Protein AF-A0A819NRJ7-F1 (afdb_monomer_lite)

pLDDT: mean 75.7, std 17.56, range [42.88, 93.5]

Radius of gyration: 15.04 Å; chains: 1; bounding box: 42×17×34 Å

Structure (mmCIF, N/CA/C/O backbone):
data_AF-A0A819NRJ7-F1
#
_entry.id   AF-A0A819NRJ7-F1
#
loop_
_atom_site.group_PDB
_atom_site.id
_atom_site.type_symbol
_atom_site.label_atom_id
_atom_site.label_alt_id
_atom_site.label_comp_id
_atom_site.label_asym_id
_atom_site.label_entity_id
_atom_site.label_seq_id
_atom_site.pdbx_PDB_ins_code
_atom_site.Cartn_x
_atom_site.Cartn_y
_atom_site.Cartn_z
_atom_site.occupancy
_atom_site.B_iso_or_equiv
_atom_site.auth_seq_id
_atom_site.auth_comp_id
_atom_site.auth_asym_id
_atom_site.auth_atom_id
_atom_site.pdbx_PDB_model_num
ATOM 1 N N . PHE A 1 1 ? -2.147 -10.430 -2.362 1.00 50.81 1 PHE A N 1
ATOM 2 C CA . PHE A 1 1 ? -1.521 -9.931 -3.608 1.00 50.81 1 PHE A CA 1
ATOM 3 C C . PHE A 1 1 ? -2.150 -10.527 -4.875 1.00 50.81 1 PHE A C 1
ATOM 5 O O . PHE A 1 1 ? -1.753 -10.121 -5.955 1.00 50.81 1 PHE A O 1
ATOM 12 N N . ASN A 1 2 ? -3.154 -11.416 -4.765 1.00 50.34 2 ASN A N 1
ATOM 13 C CA . ASN A 1 2 ? -3.871 -11.964 -5.927 1.00 50.34 2 ASN A CA 1
ATOM 14 C C . ASN A 1 2 ? -4.875 -10.985 -6.570 1.00 50.34 2 ASN A C 1
ATOM 16 O O . ASN A 1 2 ? -5.351 -11.281 -7.657 1.00 50.34 2 ASN A O 1
ATOM 20 N N . SER A 1 3 ? -5.183 -9.839 -5.938 1.00 58.31 3 SER A N 1
ATOM 21 C CA . SER A 1 3 ? -6.212 -8.909 -6.438 1.00 58.31 3 SER A CA 1
ATOM 22 C C . SER A 1 3 ? -5.645 -7.605 -7.022 1.00 58.31 3 SER A C 1
ATOM 24 O O . SER A 1 3 ? -5.970 -7.290 -8.159 1.00 58.31 3 SER A O 1
ATOM 26 N N . THR A 1 4 ? -4.776 -6.851 -6.324 1.00 64.94 4 THR A N 1
ATOM 27 C CA . THR A 1 4 ? -4.219 -5.577 -6.850 1.00 64.94 4 THR A CA 1
ATOM 28 C C . THR A 1 4 ? -2.863 -5.175 -6.232 1.00 64.94 4 THR A C 1
ATOM 30 O O . THR A 1 4 ? -2.578 -5.442 -5.064 1.00 64.94 4 THR A O 1
ATOM 33 N N . HIS A 1 5 ? -2.019 -4.479 -7.015 1.00 67.62 5 HIS A N 1
ATOM 34 C CA . HIS A 1 5 ? -0.742 -3.858 -6.584 1.00 67.62 5 HIS A CA 1
ATOM 35 C C . HIS A 1 5 ? -0.910 -2.482 -5.898 1.00 67.62 5 HIS A C 1
ATOM 37 O O . HIS A 1 5 ? 0.062 -1.870 -5.431 1.00 67.62 5 HIS A O 1
ATOM 43 N N . TYR A 1 6 ? -2.145 -1.990 -5.866 1.00 75.38 6 TYR A N 1
ATOM 44 C CA . TYR A 1 6 ? -2.545 -0.689 -5.349 1.00 75.38 6 TYR A CA 1
ATOM 45 C C . TYR A 1 6 ? -3.794 -0.889 -4.487 1.00 75.38 6 TYR A C 1
ATOM 47 O O . TYR A 1 6 ? -4.904 -0.767 -4.998 1.00 75.38 6 TYR A O 1
ATOM 55 N N . PRO A 1 7 ? -3.632 -1.279 -3.212 1.00 82.19 7 PRO A N 1
ATOM 56 C CA . PRO A 1 7 ? -4.753 -1.287 -2.279 1.00 82.19 7 PRO A CA 1
ATOM 57 C C . PRO A 1 7 ? -5.226 0.149 -2.041 1.00 82.19 7 PRO A C 1
ATOM 59 O O . PRO A 1 7 ? -4.391 1.055 -1.931 1.00 82.19 7 PRO A O 1
ATOM 62 N N . ASP A 1 8 ? -6.538 0.354 -1.960 1.00 87.38 8 ASP A N 1
ATOM 63 C CA . ASP A 1 8 ? -7.124 1.630 -1.542 1.00 87.38 8 ASP A CA 1
ATOM 64 C C . ASP A 1 8 ? -6.854 1.915 -0.051 1.00 87.38 8 ASP A C 1
ATOM 66 O O . ASP A 1 8 ? -6.185 1.135 0.632 1.00 87.38 8 ASP A O 1
ATOM 70 N N . VAL A 1 9 ? -7.295 3.076 0.444 1.00 87.75 9 VAL A N 1
ATOM 71 C CA . VAL A 1 9 ? -7.032 3.475 1.837 1.00 87.75 9 VAL A CA 1
ATOM 72 C C . VAL A 1 9 ? -7.707 2.528 2.834 1.00 87.75 9 VAL A C 1
ATOM 74 O O . VAL A 1 9 ? -7.067 2.118 3.795 1.00 87.75 9 VAL A O 1
ATOM 77 N N . TYR A 1 10 ? -8.928 2.074 2.543 1.00 90.12 10 TYR A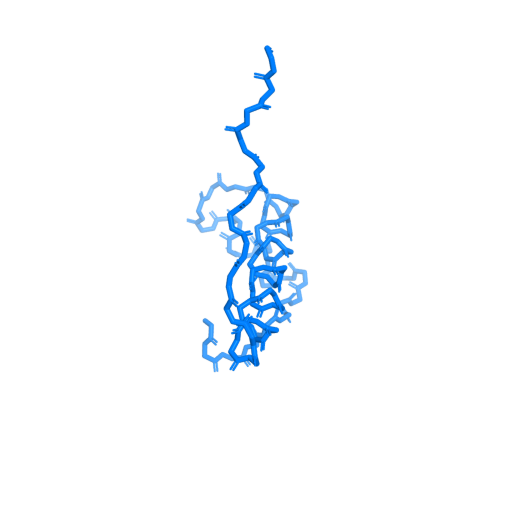 N 1
ATOM 78 C CA . TYR A 1 10 ? -9.706 1.205 3.424 1.00 90.12 10 TYR A CA 1
ATOM 79 C C . TYR A 1 10 ? -9.053 -0.174 3.584 1.00 90.12 10 TYR A C 1
ATOM 81 O O . TYR A 1 10 ? -8.884 -0.676 4.693 1.00 90.12 10 TYR A O 1
ATOM 89 N N . ALA A 1 11 ? -8.580 -0.763 2.485 1.00 88.25 11 ALA A N 1
ATOM 90 C CA . ALA A 1 11 ? -7.843 -2.020 2.507 1.00 88.25 11 ALA A CA 1
ATOM 91 C C . ALA A 1 11 ? -6.495 -1.896 3.241 1.00 88.25 11 ALA A C 1
ATOM 93 O O . ALA A 1 11 ? -6.027 -2.864 3.848 1.00 88.25 11 ALA A O 1
ATOM 94 N N . ARG A 1 12 ? -5.844 -0.723 3.192 1.00 90.44 12 ARG A N 1
ATOM 95 C CA . ARG A 1 12 ? -4.611 -0.477 3.957 1.00 90.44 12 ARG A CA 1
ATOM 96 C C . ARG A 1 12 ? -4.889 -0.312 5.446 1.00 90.44 12 ARG A C 1
ATOM 98 O O . ARG A 1 12 ? -4.116 -0.849 6.234 1.00 90.44 12 ARG A O 1
ATOM 105 N N . GLU A 1 13 ? -5.970 0.360 5.823 1.00 91.31 13 GLU A N 1
ATOM 106 C CA . GLU A 1 13 ? -6.407 0.501 7.217 1.00 91.31 13 GLU A CA 1
ATOM 107 C C . GLU A 1 13 ? -6.811 -0.843 7.825 1.00 91.31 13 GLU A C 1
ATOM 109 O O . GLU A 1 13 ? -6.330 -1.200 8.898 1.00 91.31 13 GLU A O 1
ATOM 114 N N . GLU A 1 14 ? -7.602 -1.648 7.112 1.00 92.19 14 GLU A N 1
ATOM 115 C CA . GLU A 1 14 ? -7.994 -2.980 7.578 1.00 92.19 14 GLU A CA 1
ATOM 116 C C . GLU A 1 14 ? -6.761 -3.875 7.811 1.00 92.19 14 GLU A C 1
ATOM 118 O O . GLU A 1 14 ? -6.661 -4.584 8.816 1.00 92.19 14 GLU A O 1
ATOM 123 N N . LEU A 1 15 ? -5.777 -3.809 6.906 1.00 89.12 15 LEU A N 1
ATOM 124 C CA . LEU A 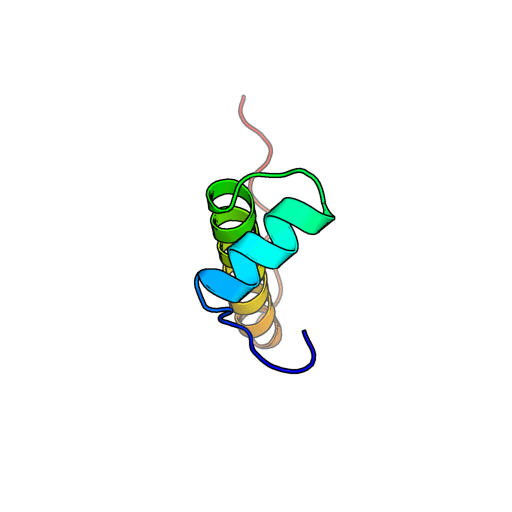1 15 ? -4.512 -4.521 7.060 1.00 89.12 15 LEU A CA 1
ATOM 125 C C . LEU A 1 15 ? -3.692 -3.984 8.238 1.00 89.12 15 LEU A C 1
ATOM 127 O O . LEU A 1 15 ? -3.127 -4.779 8.988 1.00 89.12 15 LEU A O 1
ATOM 131 N N . ALA A 1 16 ? -3.629 -2.662 8.400 1.00 93.25 16 ALA A N 1
ATOM 132 C CA . ALA A 1 16 ? -2.927 -2.004 9.495 1.00 93.25 16 ALA A CA 1
ATOM 133 C C . ALA A 1 16 ? -3.486 -2.457 10.852 1.00 93.25 16 ALA A C 1
ATOM 135 O O . ALA A 1 16 ? -2.711 -2.869 11.714 1.00 93.25 16 ALA A O 1
ATOM 136 N N . CYS A 1 17 ? -4.814 -2.506 10.999 1.00 93.06 17 CYS A N 1
ATOM 137 C CA . CYS A 1 17 ? -5.478 -3.033 12.190 1.00 93.06 17 CYS A CA 1
ATOM 138 C C . CYS A 1 17 ? -5.141 -4.510 12.436 1.00 93.06 17 CYS A C 1
ATOM 140 O O . CYS A 1 17 ? -4.775 -4.874 13.550 1.00 93.06 17 CYS A O 1
ATOM 142 N N . LYS A 1 18 ? -5.200 -5.360 11.400 1.00 93.12 18 LYS A N 1
ATOM 143 C CA . LYS A 1 18 ? -4.911 -6.803 11.520 1.00 93.12 18 LYS A CA 1
ATOM 144 C C . LYS A 1 18 ? -3.496 -7.100 12.023 1.00 93.12 18 LYS A C 1
ATOM 146 O O . LYS A 1 18 ? -3.304 -8.094 12.716 1.00 93.12 18 LYS A O 1
ATOM 151 N N . ILE A 1 19 ? -2.512 -6.269 11.668 1.00 92.94 19 ILE A N 1
ATOM 152 C CA . ILE A 1 19 ? -1.103 -6.464 12.055 1.00 92.94 19 ILE A CA 1
ATOM 153 C C . ILE A 1 19 ? -0.621 -5.485 13.133 1.00 92.94 19 ILE A C 1
ATOM 155 O O . ILE A 1 19 ? 0.578 -5.409 13.396 1.00 92.94 19 ILE A O 1
ATOM 159 N N . ASN A 1 20 ? -1.544 -4.732 13.737 1.00 93.50 20 ASN A N 1
ATOM 160 C CA . ASN A 1 20 ? -1.274 -3.726 14.761 1.00 93.50 20 ASN A CA 1
ATOM 161 C C . ASN A 1 20 ? -0.200 -2.694 14.344 1.00 93.50 20 ASN A C 1
ATOM 163 O O . ASN A 1 20 ? 0.744 -2.407 15.080 1.00 93.50 20 ASN A O 1
ATOM 167 N N . SER A 1 21 ? -0.331 -2.160 13.128 1.00 93.38 21 SER A N 1
ATOM 168 C CA . SER A 1 21 ? 0.531 -1.113 12.568 1.00 93.38 21 SER A CA 1
ATOM 169 C C . SER A 1 21 ? -0.288 0.112 12.147 1.00 93.38 21 SER 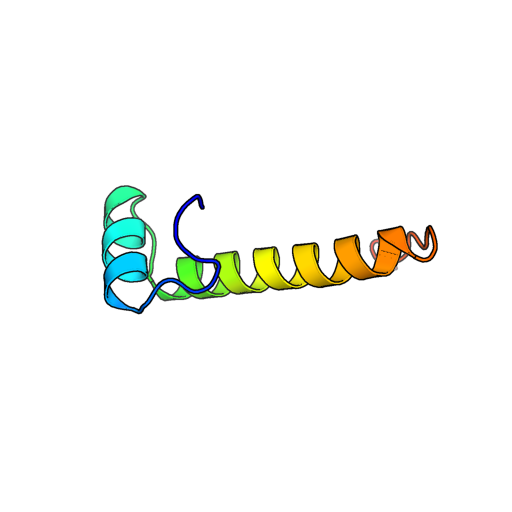A C 1
ATOM 171 O O . SER A 1 21 ? -1.507 0.129 12.287 1.00 93.38 21 SER A O 1
ATOM 173 N N . SER A 1 22 ? 0.371 1.149 11.627 1.00 93.50 22 SER A N 1
ATOM 174 C CA . SER A 1 22 ? -0.294 2.339 11.083 1.00 93.50 22 SER A CA 1
ATOM 175 C C . SER A 1 22 ? -0.506 2.225 9.573 1.00 93.50 22 SER A C 1
ATOM 177 O O . SER A 1 22 ? 0.304 1.622 8.864 1.00 93.50 22 SER A O 1
ATOM 179 N N . GLU A 1 23 ? -1.562 2.858 9.058 1.00 92.31 23 GLU A N 1
ATOM 180 C CA . GLU A 1 23 ? -1.815 2.968 7.612 1.00 92.31 23 GLU A CA 1
ATOM 181 C C . GLU A 1 23 ? -0.593 3.545 6.878 1.00 92.31 23 GLU A C 1
ATOM 183 O O . GLU A 1 23 ? -0.172 3.000 5.856 1.00 92.31 23 GLU A O 1
ATOM 188 N N . ALA A 1 24 ? 0.065 4.547 7.470 1.00 91.50 24 ALA A N 1
ATOM 189 C CA . ALA A 1 24 ? 1.274 5.156 6.925 1.00 91.50 24 ALA A CA 1
ATOM 190 C C . ALA A 1 24 ? 2.418 4.137 6.751 1.00 91.50 24 ALA A C 1
ATOM 192 O O . ALA A 1 24 ? 3.087 4.114 5.713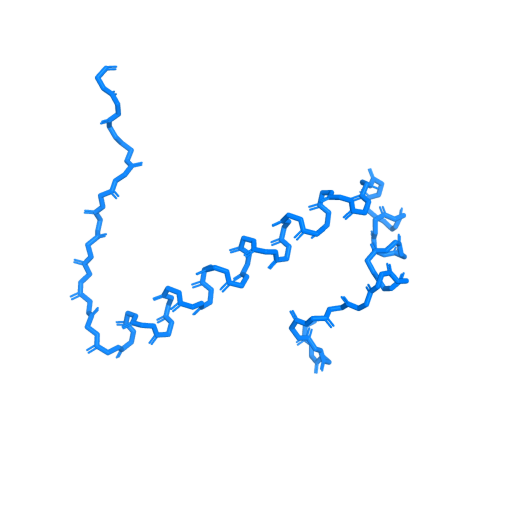 1.00 91.50 24 ALA A O 1
ATOM 193 N N . ASN A 1 25 ? 2.617 3.239 7.725 1.00 91.75 25 ASN A N 1
ATOM 194 C CA . ASN A 1 25 ? 3.609 2.166 7.621 1.00 91.75 25 ASN A CA 1
ATOM 195 C C . ASN A 1 25 ? 3.248 1.176 6.504 1.00 91.75 25 ASN A C 1
ATOM 197 O O . ASN A 1 25 ? 4.123 0.762 5.738 1.00 91.75 25 ASN A O 1
ATOM 201 N N . ILE A 1 26 ? 1.961 0.840 6.359 1.00 91.69 26 ILE A N 1
ATOM 202 C CA . ILE A 1 26 ? 1.464 0.003 5.260 1.00 91.69 26 ILE A CA 1
ATOM 203 C C . ILE A 1 26 ? 1.706 0.687 3.906 1.00 91.69 26 ILE A C 1
ATOM 205 O O . ILE A 1 26 ? 2.203 0.054 2.970 1.00 91.69 26 ILE A O 1
ATOM 209 N N . GLN A 1 27 ? 1.438 1.988 3.788 1.00 90.88 27 GLN A N 1
ATOM 210 C CA . GLN A 1 27 ? 1.679 2.768 2.574 1.00 90.88 27 GLN A CA 1
ATOM 211 C C . GLN A 1 27 ? 3.161 2.763 2.165 1.00 90.88 27 GLN A C 1
ATOM 213 O O . GLN A 1 27 ? 3.481 2.534 0.988 1.00 90.88 27 GLN A O 1
ATOM 218 N N . ILE A 1 28 ? 4.076 2.979 3.117 1.00 92.62 28 ILE A N 1
ATOM 219 C CA . ILE A 1 28 ? 5.527 2.931 2.877 1.00 92.62 28 ILE A CA 1
ATOM 220 C C . ILE A 1 28 ? 5.940 1.522 2.450 1.00 92.62 28 ILE A C 1
ATOM 222 O O . ILE A 1 28 ? 6.655 1.355 1.460 1.00 92.62 28 ILE A O 1
ATOM 226 N N . TRP A 1 29 ? 5.441 0.493 3.133 1.00 91.19 29 TRP A N 1
ATOM 227 C CA . TRP A 1 29 ? 5.729 -0.898 2.799 1.00 91.19 29 TRP A CA 1
ATOM 228 C C . TRP A 1 29 ? 5.290 -1.259 1.375 1.00 91.19 29 TRP A C 1
ATOM 230 O O . TRP A 1 29 ? 6.082 -1.814 0.606 1.00 91.19 29 TRP A O 1
ATOM 240 N N . PHE A 1 30 ? 4.071 -0.884 0.970 1.00 89.38 30 PHE A N 1
ATOM 241 C CA . PHE A 1 30 ? 3.597 -1.090 -0.403 1.00 89.38 30 PHE A CA 1
ATOM 242 C C . PHE A 1 30 ? 4.421 -0.287 -1.418 1.00 89.38 30 PHE A C 1
ATOM 244 O O . PHE A 1 30 ? 4.707 -0.783 -2.511 1.00 89.38 30 PHE A O 1
ATOM 251 N N . SER A 1 31 ? 4.866 0.920 -1.065 1.00 89.00 31 SER A N 1
ATOM 252 C CA . SER A 1 31 ? 5.745 1.736 -1.912 1.00 89.00 31 SER A CA 1
ATOM 253 C C . SER A 1 31 ? 7.114 1.085 -2.114 1.00 89.00 31 SER A C 1
ATOM 255 O O . SER A 1 31 ? 7.576 0.974 -3.253 1.00 89.00 31 SER A O 1
ATOM 257 N N . ASN A 1 32 ? 7.711 0.555 -1.045 1.00 90.94 32 ASN A N 1
ATOM 258 C CA . ASN A 1 32 ? 8.978 -0.174 -1.081 1.00 90.94 32 ASN A CA 1
ATOM 259 C C . ASN A 1 32 ? 8.861 -1.477 -1.878 1.00 90.94 32 ASN A C 1
ATOM 261 O O . ASN A 1 32 ? 9.732 -1.789 -2.695 1.00 90.94 32 ASN A O 1
ATOM 265 N N . ARG A 1 33 ? 7.748 -2.206 -1.732 1.00 86.56 33 ARG A N 1
ATOM 266 C CA . ARG A 1 33 ? 7.469 -3.397 -2.547 1.00 86.56 33 ARG A CA 1
ATOM 267 C C . ARG A 1 33 ? 7.313 -3.071 -4.030 1.00 86.56 33 ARG A C 1
ATOM 269 O O . ARG A 1 33 ? 7.911 -3.758 -4.855 1.00 86.56 33 ARG A O 1
ATOM 276 N N . ARG A 1 34 ? 6.592 -2.002 -4.392 1.00 88.19 34 ARG A N 1
ATOM 277 C CA . ARG A 1 34 ? 6.493 -1.547 -5.794 1.00 88.19 34 ARG A CA 1
ATOM 278 C C . ARG A 1 34 ? 7.838 -1.080 -6.345 1.00 88.19 34 ARG A C 1
ATOM 280 O O . ARG A 1 34 ? 8.149 -1.363 -7.498 1.00 88.19 34 ARG A O 1
ATOM 287 N N . ALA A 1 35 ? 8.653 -0.393 -5.545 1.00 86.00 35 ALA A N 1
ATOM 288 C CA . ALA A 1 35 ? 10.002 0.001 -5.945 1.00 86.00 35 ALA A CA 1
ATOM 289 C C . ALA A 1 35 ? 10.884 -1.223 -6.242 1.00 86.00 35 ALA A C 1
ATOM 291 O O . ALA A 1 35 ? 11.569 -1.244 -7.266 1.00 86.00 35 ALA A O 1
ATOM 292 N N . LYS A 1 36 ? 10.808 -2.266 -5.402 1.00 84.88 36 LYS A N 1
ATOM 293 C CA . LYS A 1 36 ? 11.469 -3.554 -5.646 1.00 84.88 36 LYS A CA 1
ATOM 294 C C . LYS A 1 36 ? 10.970 -4.208 -6.938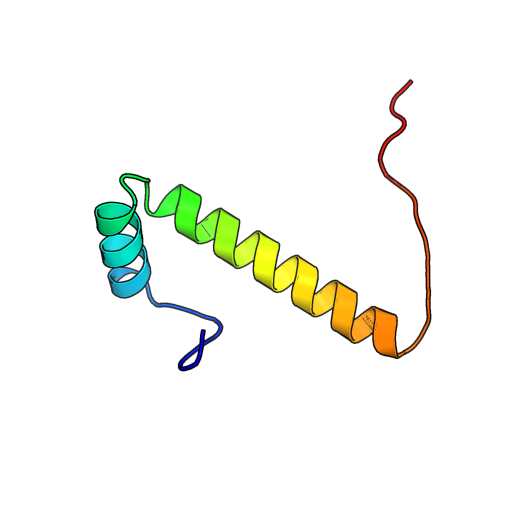 1.00 84.88 36 LYS A C 1
ATOM 296 O O . LYS A 1 36 ? 11.796 -4.511 -7.788 1.00 84.88 36 LYS A O 1
ATOM 301 N N . TYR A 1 37 ? 9.656 -4.303 -7.149 1.00 83.31 37 TYR A N 1
ATOM 302 C CA . TYR A 1 37 ? 9.080 -4.864 -8.379 1.00 83.31 37 TYR A CA 1
ATOM 303 C C . TYR A 1 37 ? 9.543 -4.118 -9.639 1.00 83.31 37 TYR A C 1
ATOM 305 O O . TYR A 1 37 ? 9.943 -4.737 -10.623 1.00 83.31 37 TYR A O 1
ATOM 313 N N . ARG A 1 38 ? 9.557 -2.777 -9.620 1.00 82.88 38 ARG A N 1
ATOM 314 C CA . ARG A 1 38 ? 10.085 -1.981 -10.743 1.00 82.88 38 ARG A CA 1
ATOM 315 C C . ARG A 1 38 ? 11.568 -2.261 -10.994 1.00 82.88 38 ARG A C 1
ATOM 317 O O . ARG A 1 38 ? 11.972 -2.354 -12.148 1.00 82.88 38 ARG A O 1
ATOM 324 N N . ARG A 1 39 ? 12.373 -2.396 -9.933 1.00 76.69 39 ARG A N 1
ATOM 325 C CA . ARG A 1 39 ? 13.802 -2.724 -10.041 1.00 76.69 39 ARG A CA 1
ATOM 326 C C . ARG A 1 39 ? 14.007 -4.125 -10.621 1.00 76.69 39 ARG A C 1
ATOM 328 O O . ARG A 1 39 ? 14.793 -4.281 -11.544 1.00 76.69 39 ARG A O 1
ATOM 335 N N . GLU A 1 40 ? 13.270 -5.116 -10.135 1.00 73.69 40 GLU A N 1
ATOM 336 C CA . GLU A 1 40 ? 13.371 -6.509 -10.584 1.00 73.69 40 GLU A CA 1
ATOM 337 C C . GLU A 1 40 ? 12.916 -6.696 -12.036 1.00 73.69 40 GLU A C 1
ATOM 339 O O . GLU A 1 40 ? 13.582 -7.399 -12.789 1.00 73.69 40 GLU A O 1
ATOM 344 N N . ASN A 1 41 ? 11.852 -6.015 -12.478 1.00 67.25 41 ASN A N 1
ATOM 345 C CA . ASN A 1 41 ? 11.444 -6.062 -13.887 1.00 67.25 41 ASN A CA 1
ATOM 346 C C . ASN A 1 41 ? 12.443 -5.369 -14.821 1.00 67.25 41 ASN A C 1
ATOM 348 O O . ASN A 1 41 ? 12.615 -5.815 -15.950 1.00 67.25 41 ASN A O 1
ATOM 352 N N . LYS A 1 42 ? 13.151 -4.329 -14.356 1.00 59.66 42 LYS A N 1
ATOM 353 C CA . LYS A 1 42 ? 14.263 -3.735 -15.119 1.00 59.66 42 LYS A CA 1
ATOM 354 C C . LYS A 1 42 ? 15.491 -4.656 -15.171 1.00 59.66 42 LYS A C 1
ATOM 356 O O . LYS A 1 42 ? 16.157 -4.716 -16.198 1.00 59.66 42 LYS A O 1
ATOM 361 N N . LEU A 1 43 ? 15.758 -5.413 -14.103 1.00 54.88 43 LEU A N 1
ATOM 362 C CA . LEU A 1 43 ? 16.886 -6.354 -14.019 1.00 54.88 43 LEU A CA 1
ATOM 363 C C . LEU A 1 43 ? 16.699 -7.630 -14.856 1.00 54.88 43 LEU A C 1
ATOM 365 O O . LEU A 1 43 ? 17.692 -8.230 -15.255 1.00 54.88 43 LEU A O 1
ATOM 369 N N . LYS A 1 44 ? 15.461 -8.030 -15.180 1.00 55.28 44 LYS A N 1
ATOM 370 C CA . LYS A 1 44 ? 15.204 -9.121 -16.145 1.00 55.28 44 LYS A CA 1
ATOM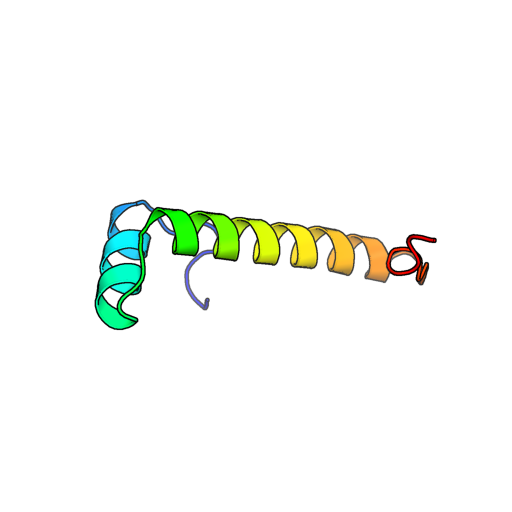 371 C C . LYS A 1 44 ? 15.631 -8.776 -17.579 1.00 55.28 44 LYS A C 1
ATOM 373 O O . LYS A 1 44 ? 15.732 -9.679 -18.398 1.00 55.28 44 LYS A O 1
ATOM 378 N N . GLY A 1 45 ? 15.900 -7.499 -17.870 1.00 53.81 45 GLY A N 1
ATOM 379 C CA . GLY A 1 45 ? 16.512 -7.066 -19.124 1.00 53.81 45 GLY A CA 1
ATOM 380 C C . GLY A 1 45 ? 18.042 -7.044 -19.090 1.00 53.81 45 GLY A C 1
ATOM 381 O O . GLY A 1 45 ? 18.641 -7.311 -20.117 1.00 53.81 45 GLY A O 1
ATOM 382 N N . HIS A 1 46 ? 18.673 -6.729 -17.953 1.00 49.16 46 HIS A N 1
ATOM 383 C CA . HIS A 1 46 ? 20.133 -6.646 -17.780 1.00 49.16 46 HIS A CA 1
ATOM 384 C C . HIS A 1 46 ? 20.483 -6.851 -16.284 1.00 49.16 46 HIS A C 1
ATOM 386 O O . HIS A 1 46 ? 20.122 -6.023 -15.445 1.00 49.16 46 HIS A O 1
ATOM 392 N N . GLN A 1 47 ? 21.181 -7.935 -15.926 1.00 47.91 47 GLN A N 1
ATOM 393 C CA . GLN A 1 47 ? 21.826 -8.093 -14.606 1.00 47.91 47 GLN A CA 1
ATOM 394 C C . GLN A 1 47 ? 23.159 -7.306 -14.553 1.00 47.91 47 GLN A C 1
ATOM 396 O O . GLN A 1 47 ? 23.714 -7.000 -15.604 1.00 47.91 47 GLN A O 1
ATOM 401 N N . PRO A 1 48 ? 23.818 -7.148 -13.389 1.00 53.97 48 PRO A N 1
ATOM 402 C CA . PRO A 1 48 ? 23.351 -6.635 -12.099 1.00 53.97 48 PRO A CA 1
ATOM 403 C C . PRO A 1 48 ? 24.303 -5.515 -11.599 1.00 53.97 48 PRO A C 1
ATOM 405 O O . PRO A 1 48 ? 25.490 -5.537 -11.902 1.00 53.97 48 PRO A O 1
ATOM 408 N N . ARG A 1 49 ? 23.868 -4.577 -10.744 1.00 48.44 49 ARG A N 1
ATOM 409 C CA . ARG A 1 49 ? 24.821 -3.848 -9.873 1.00 48.44 49 ARG A CA 1
ATOM 410 C C . ARG A 1 49 ? 24.330 -3.783 -8.432 1.00 48.44 49 ARG A C 1
ATOM 412 O O . ARG A 1 49 ? 23.494 -2.971 -8.056 1.00 48.44 49 ARG A O 1
ATOM 419 N N . ILE A 1 50 ? 24.901 -4.679 -7.637 1.00 58.09 50 ILE A N 1
ATOM 420 C CA . ILE A 1 50 ? 25.367 -4.404 -6.277 1.00 58.09 50 ILE A CA 1
ATOM 421 C C . ILE A 1 50 ? 26.001 -3.005 -6.199 1.00 58.09 50 ILE A C 1
ATOM 423 O O . ILE A 1 50 ? 27.035 -2.797 -6.819 1.00 58.09 50 ILE A O 1
ATOM 427 N N . THR A 1 51 ? 25.398 -2.081 -5.447 1.00 53.41 51 THR A N 1
ATOM 428 C CA . THR A 1 51 ? 26.069 -0.950 -4.767 1.00 53.41 51 THR A CA 1
ATOM 429 C C . THR A 1 51 ? 25.067 -0.267 -3.836 1.00 53.41 51 THR A C 1
ATOM 431 O O . THR A 1 51 ? 24.032 0.207 -4.307 1.00 53.41 51 THR A O 1
ATOM 434 N N . GLY A 1 52 ? 25.377 -0.186 -2.539 1.00 48.12 52 GLY A N 1
ATOM 435 C CA . GLY A 1 52 ? 24.634 0.684 -1.624 1.00 48.12 52 GLY A CA 1
ATOM 436 C C . GLY A 1 52 ? 24.627 0.320 -0.138 1.00 48.12 52 GLY A C 1
ATOM 437 O O . GLY A 1 52 ? 23.687 0.718 0.537 1.00 48.12 52 GLY A O 1
ATOM 438 N N . PHE A 1 53 ? 25.611 -0.423 0.381 1.00 51.97 53 PHE A N 1
ATOM 439 C CA . PHE A 1 53 ? 25.898 -0.433 1.822 1.00 51.97 53 PHE A CA 1
ATOM 440 C C . PHE A 1 53 ? 27.412 -0.500 2.060 1.00 51.97 53 PHE A C 1
ATOM 442 O O . PHE A 1 53 ? 27.978 -1.555 2.318 1.00 51.97 53 PHE A O 1
ATOM 449 N N . THR A 1 54 ? 28.048 0.657 1.907 1.00 49.09 54 THR A N 1
ATOM 450 C CA . THR A 1 54 ? 29.303 1.041 2.565 1.00 49.09 54 THR A CA 1
ATOM 451 C C . THR A 1 54 ? 29.277 2.564 2.629 1.00 49.09 54 THR A C 1
ATOM 453 O O . THR A 1 54 ? 29.696 3.251 1.701 1.00 49.09 54 THR A O 1
ATOM 456 N N . ALA A 1 55 ? 28.658 3.091 3.686 1.00 42.88 55 ALA A N 1
ATOM 457 C CA . ALA A 1 55 ? 29.030 4.403 4.187 1.00 42.88 55 ALA A CA 1
ATOM 458 C C . ALA A 1 55 ? 30.297 4.194 5.024 1.00 42.88 55 ALA A C 1
ATOM 460 O O . ALA A 1 55 ? 30.393 3.196 5.742 1.00 42.88 55 ALA A O 1
ATOM 461 N N . VAL A 1 56 ? 31.265 5.078 4.803 1.00 52.66 56 VAL A N 1
ATOM 462 C CA . VAL A 1 56 ? 32.523 5.214 5.545 1.00 52.66 56 VAL A CA 1
ATOM 463 C C . VAL A 1 56 ? 32.322 5.270 7.055 1.00 52.66 56 VAL A C 1
ATOM 465 O O . VAL A 1 56 ? 31.243 5.736 7.487 1.00 52.66 56 VAL A O 1
#

Sequence (56 aa):
FNSTHYPDVYAREELACKINSSEANIQIWFSNRRAKYRRENKLKGHQPRITGFTAV

Foldseek 3Di:
DVPDLDDDQVVLCVVCVVVVHDSVVSVVVSVVVVVVVVVVVVCVVPDDDDDDPDDD

Secondary structure (DSSP, 8-state):
--S-SS--HHHHHHHHHHTT--HHHHHHHHHHHHHHHHHHHHHTTS----------